Protein AF-A0A4Y5Z681-F1 (afdb_monomer_lite)

pLDDT: mean 75.7, std 17.1, range [27.58, 96.25]

Radius of gyration: 17.3 Å; chains: 1; bounding box: 42×46×41 Å

Organism: NCBI:txid2589080

Secondary structure (DSSP, 8-state):
------PPPPTTS--EEEEE-GGG--EEEEEEEEE--SSSSSEEEEEEEEEEE-TTT---EEEEEEEEEEE---SS---EEEEEEEEEEE-GGGTTTTHHHHHHHHHHHHHHHSPP-BBPPPEE-TTT--HHHHHHHHHHHHTTT--EEEEETTTEEEEPP-BGGG----SHHHH--

Foldseek 3Di:
DDDDDDDDDDPPDAPKAWDQAPPQRKTKIWGKDWDDAPDPPQKTKIKIWIWIARPDDGDTDGQWIWIKMWHPDDPVFQTEIETRPPDTDGDPVCPPLCVLLQSVLVNLVVLLVDPKGKYPKDKDAQVNQPLVCVVVVQVSQVQQVWDWDDPDPSHITITDIDISNSTDRPVVVNRVD

Structure (mmCIF, N/CA/C/O backbone):
data_AF-A0A4Y5Z681-F1
#
_entry.id   AF-A0A4Y5Z681-F1
#
loop_
_atom_site.group_PDB
_atom_site.id
_atom_site.type_symbol
_atom_site.label_atom_id
_atom_site.label_alt_id
_atom_site.label_comp_id
_atom_site.label_asym_id
_atom_site.label_entity_id
_atom_site.label_seq_id
_atom_site.pdbx_PDB_ins_code
_atom_site.Cartn_x
_atom_site.Cartn_y
_atom_site.Cartn_z
_atom_site.occupancy
_atom_site.B_iso_or_equiv
_atom_site.auth_seq_id
_atom_site.auth_comp_id
_atom_site.auth_asym_id
_atom_site.auth_atom_id
_atom_site.pdbx_PDB_model_num
ATOM 1 N N . MET A 1 1 ? 17.887 -33.642 0.502 1.00 34.91 1 MET A N 1
ATOM 2 C CA . MET A 1 1 ? 17.030 -32.950 1.484 1.00 34.91 1 MET A CA 1
ATOM 3 C C . MET A 1 1 ? 17.971 -32.119 2.325 1.00 34.91 1 MET A C 1
ATOM 5 O O . MET A 1 1 ? 18.670 -32.681 3.155 1.00 34.91 1 MET A O 1
ATOM 9 N N . THR A 1 2 ? 18.121 -30.846 1.990 1.00 32.41 2 THR A N 1
ATOM 10 C CA . THR A 1 2 ? 19.008 -29.916 2.695 1.00 32.41 2 THR A CA 1
ATOM 11 C C . THR A 1 2 ? 18.111 -28.879 3.346 1.00 32.41 2 THR A C 1
ATOM 13 O O . THR A 1 2 ? 17.373 -28.193 2.644 1.00 32.41 2 THR A O 1
ATOM 16 N N . ASP A 1 3 ? 18.124 -28.856 4.677 1.00 27.58 3 ASP A N 1
ATOM 17 C CA . ASP A 1 3 ? 17.462 -27.848 5.505 1.00 27.58 3 ASP A CA 1
ATOM 18 C C . ASP A 1 3 ? 17.933 -26.435 5.119 1.00 27.58 3 ASP A C 1
ATOM 20 O O . ASP A 1 3 ? 19.137 -26.243 4.905 1.00 27.58 3 ASP A O 1
ATOM 24 N N . PRO A 1 4 ? 17.041 -25.431 5.063 1.00 34.62 4 PRO A N 1
ATOM 25 C CA . PRO A 1 4 ? 17.459 -24.037 5.023 1.00 34.62 4 PRO A CA 1
ATOM 26 C C . PRO A 1 4 ? 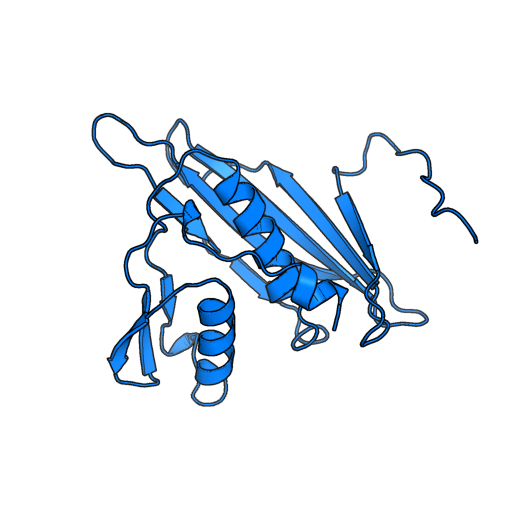18.11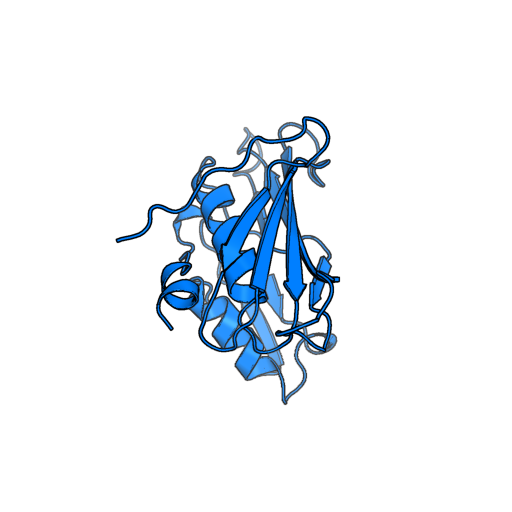4 -23.679 6.366 1.00 34.62 4 PRO A C 1
ATOM 28 O O . PRO A 1 4 ? 17.477 -23.720 7.417 1.00 34.62 4 PRO A O 1
ATOM 31 N N . GLN A 1 5 ? 19.411 -23.366 6.342 1.00 30.91 5 GLN A N 1
ATOM 32 C CA . GLN A 1 5 ? 20.155 -22.953 7.531 1.00 30.91 5 GLN A CA 1
ATOM 33 C C . GLN A 1 5 ? 19.769 -21.530 7.947 1.00 30.91 5 GLN A C 1
ATOM 35 O O . GLN A 1 5 ? 19.991 -20.575 7.205 1.00 30.91 5 GLN A O 1
ATOM 40 N N . THR A 1 6 ? 19.248 -21.386 9.163 1.00 34.38 6 THR A N 1
ATOM 41 C CA . THR A 1 6 ? 19.102 -20.100 9.851 1.00 34.38 6 THR A CA 1
ATOM 42 C C . THR A 1 6 ? 20.489 -19.618 10.288 1.00 34.38 6 THR A C 1
ATOM 44 O O . THR A 1 6 ? 21.119 -20.227 11.154 1.00 34.38 6 THR A O 1
ATOM 47 N N . MET A 1 7 ? 21.000 -18.557 9.663 1.00 33.34 7 MET A N 1
ATOM 48 C CA . MET A 1 7 ? 22.245 -17.891 10.068 1.00 33.34 7 MET A CA 1
ATOM 49 C C . MET A 1 7 ? 21.986 -16.969 11.279 1.00 33.34 7 MET A C 1
ATOM 51 O O . MET A 1 7 ? 20.882 -16.440 11.403 1.00 33.34 7 MET A O 1
ATOM 55 N N . PRO A 1 8 ? 22.961 -16.776 12.188 1.00 30.62 8 PRO A N 1
ATOM 56 C CA . PRO A 1 8 ? 22.774 -15.972 13.395 1.00 30.62 8 PRO A CA 1
ATOM 57 C C . PRO A 1 8 ? 22.692 -14.472 13.069 1.00 30.62 8 PRO A C 1
ATOM 59 O O . PRO A 1 8 ? 23.559 -13.934 12.383 1.00 30.62 8 PRO A O 1
ATOM 62 N N . HIS A 1 9 ? 21.654 -13.813 13.591 1.00 38.19 9 HIS A N 1
ATOM 63 C CA . HIS A 1 9 ? 21.359 -12.390 13.403 1.00 38.19 9 HIS A CA 1
ATOM 64 C C . HIS A 1 9 ? 22.351 -11.479 14.150 1.00 38.19 9 HIS A C 1
ATOM 66 O O . HIS A 1 9 ? 22.660 -11.710 15.322 1.00 38.19 9 HIS A O 1
ATOM 72 N N . SER A 1 10 ? 22.825 -10.428 13.473 1.00 32.84 10 SER A N 1
ATOM 73 C CA . SER A 1 10 ? 23.573 -9.312 14.069 1.00 32.84 10 SER A CA 1
ATOM 74 C C . SER A 1 10 ? 22.580 -8.251 14.581 1.00 32.84 10 SER A C 1
ATOM 76 O O . SER A 1 10 ? 21.617 -7.963 13.876 1.00 32.84 10 SER A O 1
ATOM 78 N N . PRO A 1 11 ? 22.774 -7.653 15.771 1.00 36.41 11 PRO A N 1
ATOM 79 C CA . PRO A 1 11 ? 21.765 -6.821 16.446 1.00 36.41 11 PRO A CA 1
ATOM 80 C C . PRO A 1 11 ? 21.514 -5.426 15.833 1.00 36.41 11 PRO A C 1
ATOM 82 O O . PRO A 1 11 ? 20.684 -4.695 16.362 1.00 36.41 11 PRO A O 1
ATOM 85 N N . ASP A 1 12 ? 22.200 -5.068 14.742 1.00 38.56 12 ASP A N 1
ATOM 86 C CA . ASP A 1 12 ? 22.034 -3.792 14.020 1.00 38.56 12 ASP A CA 1
ATOM 87 C C . ASP A 1 12 ? 21.313 -3.945 12.663 1.00 38.56 12 ASP A C 1
ATOM 89 O O . ASP A 1 12 ? 21.189 -2.974 11.914 1.00 38.56 12 ASP A O 1
ATOM 93 N N . GLU A 1 13 ? 20.843 -5.145 12.310 1.00 41.44 13 GLU A N 1
ATOM 94 C CA . GLU A 1 13 ? 20.023 -5.332 11.110 1.00 41.44 13 GLU A CA 1
ATOM 95 C C . GLU A 1 13 ? 18.537 -5.173 11.461 1.00 41.44 13 GLU A C 1
ATOM 97 O O . GLU A 1 13 ? 18.061 -5.848 12.375 1.00 41.44 13 GLU A O 1
ATOM 102 N N . PRO A 1 14 ? 17.782 -4.302 10.762 1.00 44.72 14 PRO A N 1
ATOM 103 C CA . PRO A 1 14 ? 16.337 -4.235 10.940 1.00 44.72 14 PRO A CA 1
ATOM 104 C C . PRO A 1 14 ? 15.731 -5.610 10.643 1.00 44.72 14 PRO A C 1
ATOM 106 O O . PRO A 1 14 ? 16.184 -6.279 9.710 1.00 44.72 14 PRO A O 1
ATOM 109 N N . ASP A 1 15 ? 14.724 -6.019 11.423 1.00 49.53 15 ASP A N 1
ATOM 110 C CA . ASP A 1 15 ? 14.040 -7.314 11.308 1.00 49.53 15 ASP A CA 1
ATOM 111 C C . ASP A 1 15 ? 13.495 -7.515 9.878 1.00 49.53 15 ASP A C 1
ATOM 113 O O . ASP A 1 15 ? 12.387 -7.109 9.518 1.00 49.53 15 ASP A O 1
ATOM 117 N N . GLY A 1 16 ? 14.325 -8.101 9.017 1.00 50.28 16 GLY A N 1
ATOM 118 C CA . GLY A 1 16 ? 14.060 -8.304 7.602 1.00 50.28 16 GLY A CA 1
ATOM 119 C C . GLY A 1 16 ? 13.749 -9.763 7.317 1.00 50.28 16 GLY A C 1
ATOM 120 O O . GLY A 1 16 ? 14.489 -10.661 7.714 1.00 50.28 16 GLY A O 1
ATOM 121 N N . VAL A 1 17 ? 12.670 -10.012 6.581 1.00 58.41 17 VAL A N 1
ATOM 122 C CA . VAL A 1 17 ? 12.345 -11.341 6.065 1.00 58.41 17 VAL A CA 1
ATOM 123 C C . VAL A 1 17 ? 12.882 -11.448 4.638 1.00 58.41 17 VAL A C 1
ATOM 125 O O . VAL A 1 17 ? 12.483 -10.710 3.735 1.00 58.41 17 VAL A O 1
ATOM 128 N N . MET A 1 18 ? 13.823 -12.364 4.420 1.00 52.53 18 MET A N 1
ATOM 129 C CA . MET A 1 18 ? 14.413 -12.612 3.104 1.00 52.53 18 MET A CA 1
ATOM 130 C C . MET A 1 18 ? 13.588 -13.648 2.329 1.00 52.53 18 MET A C 1
ATOM 132 O O . MET A 1 18 ? 13.257 -14.701 2.872 1.00 52.53 18 MET A O 1
ATOM 136 N N . PHE A 1 19 ? 13.280 -13.371 1.057 1.00 53.91 19 PHE A N 1
ATOM 137 C CA . PHE A 1 19 ? 12.499 -14.264 0.196 1.00 53.91 19 PHE A CA 1
ATOM 138 C C . PHE A 1 19 ? 13.191 -14.464 -1.162 1.00 53.91 19 PHE A C 1
ATOM 140 O O . PHE A 1 19 ? 13.292 -13.545 -1.972 1.00 53.91 19 PHE A O 1
ATOM 147 N N . GLU A 1 20 ? 13.621 -15.684 -1.477 1.00 51.56 20 GLU A N 1
ATOM 148 C CA . GLU A 1 20 ? 14.165 -16.001 -2.804 1.00 51.56 20 GLU A CA 1
ATOM 149 C C . GLU A 1 20 ? 13.041 -16.467 -3.746 1.00 51.56 20 GLU A C 1
ATOM 151 O O . GLU A 1 20 ? 12.300 -17.393 -3.417 1.00 51.56 20 GLU A O 1
ATOM 156 N N . HIS A 1 21 ? 12.903 -15.832 -4.919 1.00 54.44 21 HIS A N 1
ATOM 157 C CA . HIS A 1 21 ? 11.902 -16.208 -5.919 1.00 54.44 21 HIS A CA 1
ATOM 158 C C . HIS A 1 21 ? 12.536 -16.592 -7.258 1.00 54.44 21 HIS A C 1
ATOM 160 O O . HIS A 1 21 ? 13.259 -15.833 -7.900 1.00 54.44 21 HIS A O 1
ATOM 166 N N . VAL A 1 22 ? 12.233 -17.809 -7.708 1.00 45.38 22 VAL A N 1
ATOM 167 C CA . VAL A 1 22 ? 12.999 -18.493 -8.759 1.00 45.38 22 VAL A CA 1
ATOM 168 C C . VAL A 1 22 ? 12.569 -18.085 -10.176 1.00 45.38 22 VAL A C 1
ATOM 170 O O . VAL A 1 22 ? 13.338 -18.254 -11.123 1.00 45.38 22 VAL A O 1
ATOM 173 N N . ARG A 1 23 ? 11.389 -17.482 -10.374 1.00 46.09 23 ARG A N 1
ATOM 174 C CA . ARG A 1 23 ? 10.803 -17.334 -11.724 1.00 46.09 23 ARG A CA 1
ATOM 175 C C . ARG A 1 23 ? 11.321 -16.181 -12.579 1.00 46.09 23 ARG A C 1
ATOM 177 O O . ARG A 1 23 ? 10.926 -16.032 -13.732 1.00 46.09 23 ARG A O 1
ATOM 184 N N . SER A 1 24 ? 12.275 -15.423 -12.071 1.00 54.09 24 SER A N 1
ATOM 185 C CA . SER A 1 24 ? 13.157 -14.579 -12.888 1.00 54.09 24 SER A CA 1
ATOM 186 C C . SER A 1 24 ? 14.604 -14.655 -12.405 1.00 54.09 24 SER A C 1
ATOM 188 O O . SER A 1 24 ? 15.399 -13.769 -12.697 1.00 54.09 24 SER A O 1
ATOM 190 N N . GLY A 1 25 ? 14.908 -15.660 -11.577 1.00 64.81 25 GLY A N 1
ATOM 191 C CA . GLY A 1 25 ? 16.100 -15.739 -10.737 1.00 64.81 25 GLY A CA 1
ATOM 192 C C . GLY A 1 25 ? 16.221 -14.631 -9.679 1.00 64.81 25 GLY A C 1
ATOM 193 O O . GLY A 1 25 ? 17.104 -14.718 -8.837 1.00 64.81 25 GLY A O 1
ATOM 194 N N . LEU A 1 26 ? 15.368 -13.601 -9.707 1.00 73.50 26 LEU A N 1
ATOM 195 C CA . LEU A 1 26 ? 15.476 -12.405 -8.874 1.00 73.50 26 LEU A CA 1
ATOM 196 C C . LEU A 1 26 ? 15.472 -12.767 -7.384 1.00 73.50 26 LEU A C 1
ATOM 198 O O . LEU A 1 26 ? 14.514 -13.338 -6.862 1.00 73.50 26 LEU A O 1
ATOM 202 N N . ARG A 1 27 ? 16.524 -12.354 -6.683 1.00 75.06 27 ARG A N 1
ATOM 203 C CA . ARG A 1 27 ? 16.578 -12.435 -5.223 1.00 75.06 27 ARG A CA 1
ATOM 204 C C . ARG A 1 27 ? 15.976 -11.175 -4.645 1.00 75.06 27 ARG A C 1
ATOM 206 O O . ARG A 1 27 ? 16.342 -10.087 -5.091 1.00 75.06 27 ARG A O 1
ATOM 213 N N . ALA A 1 28 ? 15.080 -11.314 -3.672 1.00 80.50 28 ALA A N 1
ATOM 214 C CA . ALA A 1 28 ? 14.510 -10.179 -2.970 1.00 80.50 28 ALA A CA 1
ATOM 215 C C . ALA A 1 28 ? 14.602 -10.345 -1.448 1.00 80.50 28 ALA A C 1
ATOM 217 O O . ALA A 1 28 ? 14.561 -11.441 -0.897 1.00 80.50 28 ALA A O 1
ATOM 218 N N . SER A 1 29 ? 14.703 -9.234 -0.737 1.00 81.69 29 SER A N 1
ATOM 219 C CA . SER A 1 29 ? 14.512 -9.196 0.708 1.00 81.69 29 SER A CA 1
ATOM 220 C C . SER A 1 29 ? 13.496 -8.123 1.035 1.00 81.69 29 SER A C 1
ATOM 222 O O . SER A 1 29 ? 13.464 -7.078 0.381 1.00 81.69 29 SER A O 1
ATOM 224 N N . VAL A 1 30 ? 12.671 -8.373 2.042 1.00 83.69 30 VAL A N 1
ATOM 225 C CA . VAL A 1 30 ? 11.691 -7.408 2.522 1.00 83.69 30 VAL A CA 1
ATOM 226 C C . VAL A 1 30 ? 12.032 -7.046 3.953 1.00 83.69 30 VAL A C 1
ATOM 228 O O . VAL A 1 30 ? 12.116 -7.912 4.817 1.00 83.69 30 VAL A O 1
ATOM 231 N N . THR A 1 31 ? 12.190 -5.759 4.205 1.00 85.12 31 THR A N 1
ATOM 232 C CA . THR A 1 31 ? 12.353 -5.215 5.549 1.00 85.12 31 THR A CA 1
ATOM 233 C C . THR A 1 31 ? 11.111 -4.413 5.896 1.00 85.12 31 THR A C 1
ATOM 235 O O . THR A 1 31 ? 10.617 -3.651 5.060 1.00 85.12 31 THR A O 1
ATOM 238 N N . VAL A 1 32 ? 10.600 -4.603 7.111 1.00 86.56 32 VAL A N 1
ATOM 239 C CA . VAL A 1 32 ? 9.467 -3.846 7.646 1.00 86.56 32 VAL A CA 1
ATOM 240 C C . VAL A 1 32 ? 9.946 -3.079 8.867 1.00 86.56 32 VAL A C 1
ATOM 242 O O . VAL A 1 32 ? 10.421 -3.673 9.827 1.00 86.56 32 VAL A O 1
ATOM 245 N N . GLU A 1 33 ? 9.812 -1.760 8.832 1.00 87.25 33 GLU A N 1
ATOM 246 C CA . GLU A 1 33 ? 10.260 -0.876 9.906 1.00 87.25 33 GLU A CA 1
ATOM 247 C C . GLU A 1 33 ? 9.078 -0.060 10.415 1.00 87.25 33 GLU A C 1
ATOM 249 O O . GLU A 1 33 ? 8.335 0.518 9.623 1.00 87.25 33 GLU A O 1
ATOM 254 N N . SER A 1 34 ? 8.902 0.006 11.735 1.00 85.75 34 SER A N 1
ATOM 255 C CA . SER A 1 34 ? 7.961 0.951 12.338 1.00 85.75 34 SER A CA 1
ATOM 256 C C . SER A 1 34 ? 8.489 2.374 12.174 1.00 85.75 34 SER A C 1
ATOM 258 O O . SER A 1 34 ? 9.672 2.636 12.396 1.00 85.75 34 SER A O 1
ATOM 260 N N . ILE A 1 35 ? 7.615 3.297 11.785 1.00 84.00 35 ILE A N 1
ATOM 261 C CA . ILE A 1 35 ? 7.951 4.702 11.547 1.00 84.00 35 ILE A CA 1
ATOM 262 C C . ILE A 1 35 ? 6.893 5.625 12.162 1.00 84.00 35 ILE A C 1
ATOM 264 O O . ILE A 1 35 ? 5.837 5.189 12.616 1.00 84.00 35 ILE A O 1
ATOM 268 N N . GLY A 1 36 ? 7.165 6.933 12.155 1.00 82.00 36 GLY A N 1
ATOM 269 C CA . GLY A 1 36 ? 6.188 7.936 12.576 1.00 82.00 36 GLY A CA 1
ATOM 270 C C . GLY A 1 36 ? 4.926 7.908 11.708 1.00 82.00 36 GLY A C 1
ATOM 271 O O . GLY A 1 36 ? 5.011 7.941 10.476 1.00 82.00 36 GLY A O 1
ATOM 272 N N . SER A 1 37 ? 3.764 7.871 12.363 1.00 82.75 37 SER A N 1
ATOM 273 C CA . SER A 1 37 ? 2.469 7.960 11.690 1.00 82.75 37 SER A CA 1
ATOM 274 C C . SER A 1 37 ? 2.195 9.376 11.189 1.00 82.75 37 SER A C 1
ATOM 276 O O . SER A 1 37 ? 2.589 10.366 11.806 1.00 82.75 37 SER A O 1
ATOM 278 N N . SER A 1 38 ? 1.515 9.465 10.048 1.00 81.19 38 SER A N 1
ATOM 279 C CA . SER A 1 38 ? 0.940 10.709 9.531 1.00 81.19 38 SER A CA 1
ATOM 280 C C . SER A 1 38 ? -0.346 11.108 10.258 1.00 81.19 38 SER A C 1
ATOM 282 O O . SER A 1 38 ? -0.802 12.239 10.089 1.00 81.19 38 SER A O 1
ATOM 284 N N . PHE A 1 39 ? -0.930 10.206 11.048 1.00 78.62 39 PHE A N 1
ATOM 285 C CA . PHE A 1 39 ? -2.094 10.493 11.874 1.00 78.62 39 PHE A CA 1
ATOM 286 C C . PHE A 1 39 ? -1.694 11.085 13.233 1.00 78.62 39 PHE A C 1
ATOM 288 O O . PHE A 1 39 ? -0.707 10.638 13.822 1.00 78.62 39 PHE A O 1
ATOM 295 N N . PRO A 1 40 ? -2.452 12.067 13.753 1.00 70.50 40 PRO A N 1
ATOM 296 C CA . PRO A 1 40 ? -2.276 12.542 15.119 1.00 70.50 40 PRO A CA 1
ATOM 297 C C . PRO A 1 40 ? -2.820 11.500 16.103 1.00 70.50 40 PRO A C 1
ATOM 299 O O . PRO A 1 40 ? -3.959 11.080 15.927 1.00 70.50 40 PRO A O 1
ATOM 302 N N . ASP A 1 41 ? -2.007 11.146 17.107 1.00 74.25 41 ASP A N 1
ATOM 303 C CA . ASP A 1 41 ? -2.268 10.237 18.241 1.00 74.25 41 ASP A CA 1
ATOM 304 C C . ASP A 1 41 ? -2.886 8.855 17.900 1.00 74.25 41 ASP A C 1
ATOM 306 O O . ASP A 1 41 ? -3.716 8.692 17.011 1.00 74.25 41 ASP A O 1
ATOM 310 N N . ASP A 1 42 ? -2.433 7.797 18.585 1.00 81.56 42 ASP A N 1
ATOM 311 C CA . ASP A 1 42 ? -2.870 6.396 18.378 1.00 81.56 42 ASP A CA 1
ATOM 312 C C . ASP A 1 42 ? -2.740 5.851 16.935 1.00 81.56 42 ASP A C 1
ATOM 314 O O . ASP A 1 42 ? -3.256 4.782 16.588 1.00 81.56 42 ASP A O 1
ATOM 318 N N . GLY A 1 43 ? -2.000 6.569 16.090 1.00 88.38 43 GLY A N 1
ATOM 319 C CA . GLY A 1 43 ? -1.615 6.157 14.752 1.00 88.38 43 GLY A CA 1
ATOM 320 C C . GLY A 1 43 ? -0.370 5.273 14.764 1.00 88.38 43 GLY A C 1
ATOM 321 O O . GLY A 1 43 ? 0.602 5.536 15.470 1.00 88.38 43 GLY A O 1
ATOM 322 N N . GLN A 1 44 ? -0.367 4.251 13.916 1.00 91.88 44 GLN A N 1
ATOM 323 C CA . GLN A 1 44 ? 0.795 3.412 13.636 1.00 91.88 44 GLN A CA 1
ATOM 324 C C . GLN A 1 44 ? 1.163 3.537 12.164 1.00 91.88 44 GLN A C 1
ATOM 326 O O . GLN A 1 44 ? 0.291 3.707 11.313 1.00 91.88 44 GLN A O 1
ATOM 331 N N . ALA A 1 45 ? 2.448 3.443 11.846 1.00 91.12 45 ALA A N 1
ATOM 332 C CA . ALA A 1 45 ? 2.891 3.400 10.465 1.00 91.12 45 ALA A CA 1
ATOM 333 C C . ALA A 1 45 ? 4.094 2.486 10.301 1.00 91.12 45 ALA A C 1
ATOM 335 O O . ALA A 1 45 ? 4.928 2.362 11.199 1.00 91.12 45 ALA A O 1
ATOM 336 N N . ILE A 1 46 ? 4.182 1.872 9.126 1.00 90.50 46 ILE A N 1
ATOM 337 C CA . ILE A 1 46 ? 5.327 1.067 8.718 1.00 90.50 46 ILE A CA 1
ATOM 338 C C . ILE A 1 46 ? 5.876 1.542 7.374 1.00 90.50 46 ILE A C 1
ATOM 340 O O . ILE A 1 46 ? 5.133 1.968 6.482 1.00 90.50 46 ILE A O 1
ATOM 344 N N . ALA A 1 47 ? 7.190 1.436 7.222 1.00 89.25 47 ALA A N 1
ATOM 345 C CA . ALA A 1 47 ? 7.867 1.443 5.937 1.00 89.25 47 ALA A CA 1
ATOM 346 C C . ALA A 1 47 ? 8.195 0.002 5.546 1.00 89.25 47 ALA A C 1
ATOM 348 O O . ALA A 1 47 ? 8.785 -0.749 6.319 1.00 89.25 47 ALA A O 1
ATOM 349 N N . ILE A 1 48 ? 7.828 -0.374 4.327 1.00 89.44 48 ILE A N 1
ATOM 350 C CA . ILE A 1 48 ? 8.210 -1.640 3.713 1.00 89.44 48 ILE A CA 1
ATOM 351 C C . ILE A 1 48 ? 9.243 -1.325 2.645 1.00 89.44 48 ILE A C 1
ATOM 353 O O . ILE A 1 48 ? 8.936 -0.658 1.653 1.00 89.44 48 ILE A O 1
ATOM 357 N N . THR A 1 49 ? 10.452 -1.832 2.841 1.00 88.62 49 THR A N 1
ATOM 358 C CA . THR A 1 49 ? 11.548 -1.716 1.884 1.00 88.62 49 THR A CA 1
ATOM 359 C C . THR A 1 49 ? 11.771 -3.070 1.238 1.00 88.62 49 THR A C 1
ATOM 361 O O . THR A 1 49 ? 12.082 -4.046 1.918 1.00 88.62 49 THR A O 1
ATOM 364 N N . VAL A 1 50 ? 11.634 -3.137 -0.085 1.00 86.88 50 VAL A N 1
ATOM 365 C CA . VAL A 1 50 ? 12.018 -4.318 -0.859 1.00 86.88 50 VAL A CA 1
ATOM 366 C C . VAL A 1 50 ? 13.355 -4.044 -1.516 1.00 86.88 50 VAL A C 1
ATOM 368 O O . VAL A 1 50 ? 13.478 -3.118 -2.321 1.00 86.88 50 VAL A O 1
ATOM 371 N N . ARG A 1 51 ? 14.351 -4.868 -1.207 1.00 86.62 51 ARG A N 1
ATOM 372 C CA . ARG A 1 51 ? 15.617 -4.891 -1.938 1.00 86.62 51 ARG A CA 1
ATOM 373 C C . ARG A 1 51 ? 15.592 -6.032 -2.938 1.00 86.62 51 ARG A C 1
ATOM 375 O O . ARG A 1 51 ? 15.091 -7.103 -2.608 1.00 86.62 51 ARG A O 1
ATOM 382 N N . ALA A 1 52 ? 16.107 -5.814 -4.143 1.00 85.19 52 ALA A N 1
ATOM 383 C CA . ALA A 1 52 ? 16.190 -6.839 -5.178 1.00 85.19 52 ALA A CA 1
ATOM 384 C C . ALA A 1 52 ? 17.550 -6.834 -5.893 1.00 85.19 52 ALA A C 1
ATOM 386 O O . ALA A 1 52 ? 18.228 -5.810 -5.950 1.00 85.19 52 ALA A O 1
ATOM 387 N N . ALA A 1 53 ? 17.963 -8.001 -6.386 1.00 82.19 53 ALA A N 1
ATOM 388 C CA . ALA A 1 53 ? 19.202 -8.200 -7.132 1.00 82.19 53 ALA A CA 1
ATOM 389 C C . ALA A 1 53 ? 18.900 -8.992 -8.396 1.00 82.19 53 ALA A C 1
ATOM 391 O O . ALA A 1 53 ? 18.275 -10.058 -8.335 1.00 82.19 53 ALA A O 1
ATOM 392 N N . HIS A 1 54 ? 19.387 -8.483 -9.528 1.00 71.31 54 HIS A N 1
ATOM 393 C CA . HIS A 1 54 ? 19.413 -9.239 -10.776 1.00 71.31 54 HIS A CA 1
ATOM 394 C C . HIS A 1 54 ? 20.527 -10.292 -10.713 1.00 71.31 54 HIS A C 1
ATOM 396 O O . HIS A 1 54 ? 21.687 -9.937 -10.512 1.00 71.31 54 HIS A O 1
ATOM 402 N N . PRO A 1 55 ? 20.220 -11.584 -10.877 1.00 62.53 55 PRO A N 1
ATOM 403 C CA . PRO A 1 55 ? 21.238 -12.629 -10.867 1.00 62.53 55 PRO A CA 1
ATOM 404 C C . PRO A 1 55 ? 22.098 -12.600 -12.132 1.00 62.53 55 PRO A C 1
ATOM 406 O O . PRO A 1 55 ? 21.632 -12.132 -13.174 1.00 62.53 55 PRO A O 1
ATOM 409 N N . PRO A 1 56 ? 23.295 -13.212 -12.100 1.00 53.72 56 PRO A N 1
ATOM 410 C CA . PRO A 1 56 ? 23.906 -13.899 -10.953 1.00 53.72 56 PRO A CA 1
ATOM 411 C C . PRO A 1 56 ? 24.710 -12.991 -10.003 1.00 53.72 56 PRO A C 1
ATOM 413 O O . PRO A 1 56 ? 24.958 -13.409 -8.876 1.00 53.72 56 PRO A O 1
ATOM 416 N N . ASP A 1 57 ? 25.043 -11.760 -10.411 1.00 60.78 57 ASP A N 1
ATOM 417 C CA . ASP A 1 57 ? 26.071 -10.929 -9.751 1.00 60.78 57 ASP A CA 1
ATOM 418 C C . ASP A 1 57 ? 25.584 -9.531 -9.313 1.00 60.78 57 ASP A C 1
ATOM 420 O O . ASP A 1 57 ? 26.390 -8.651 -9.021 1.00 60.78 57 ASP A O 1
ATOM 424 N N . GLY A 1 58 ? 24.273 -9.277 -9.312 1.00 65.75 58 GLY A N 1
ATOM 425 C CA . GLY A 1 58 ? 23.729 -7.978 -8.922 1.00 65.75 58 GLY A CA 1
ATOM 426 C C . GLY A 1 58 ? 23.815 -7.733 -7.416 1.00 65.75 58 GLY A C 1
ATOM 427 O O . GLY A 1 58 ? 23.361 -8.557 -6.621 1.00 65.75 58 GLY A O 1
ATOM 428 N N . ASP A 1 59 ? 24.324 -6.566 -7.026 1.00 77.88 59 ASP A N 1
ATOM 429 C CA . ASP A 1 59 ? 24.194 -6.086 -5.654 1.00 77.88 59 ASP A CA 1
ATOM 430 C C . ASP A 1 59 ? 22.717 -5.859 -5.302 1.00 77.88 59 ASP A C 1
ATOM 432 O O . ASP A 1 59 ? 21.899 -5.455 -6.134 1.00 77.88 59 ASP A O 1
ATOM 436 N N . MET A 1 60 ? 22.367 -6.109 -4.040 1.00 79.06 60 MET A N 1
ATOM 437 C CA . MET A 1 60 ? 21.026 -5.847 -3.519 1.00 79.06 60 MET A CA 1
ATOM 438 C C . MET A 1 60 ? 20.750 -4.339 -3.505 1.00 79.06 60 MET A C 1
ATOM 440 O O . MET A 1 60 ? 21.217 -3.630 -2.608 1.00 79.06 60 MET A O 1
ATOM 444 N N . ALA A 1 61 ? 19.943 -3.857 -4.445 1.00 82.56 61 ALA A N 1
ATOM 445 C CA . ALA A 1 61 ? 19.512 -2.464 -4.520 1.00 82.56 61 ALA A CA 1
ATOM 446 C C . ALA A 1 61 ? 18.103 -2.289 -3.944 1.00 82.56 61 ALA A C 1
ATOM 448 O O . ALA A 1 61 ? 17.310 -3.232 -3.936 1.00 82.56 61 ALA A O 1
ATOM 449 N N . THR A 1 62 ? 17.781 -1.091 -3.449 1.00 83.69 62 THR A N 1
ATOM 450 C CA . THR A 1 62 ? 16.415 -0.754 -3.025 1.00 83.69 62 THR A CA 1
ATOM 451 C C . THR A 1 62 ? 15.517 -0.689 -4.247 1.00 83.69 62 THR A C 1
ATOM 453 O O . THR A 1 62 ? 15.506 0.292 -4.977 1.00 83.69 62 THR A O 1
ATOM 456 N N . ALA A 1 63 ? 14.734 -1.741 -4.439 1.00 84.38 63 ALA A N 1
ATOM 457 C CA . ALA A 1 63 ? 13.857 -1.870 -5.582 1.00 84.38 63 ALA A CA 1
ATOM 458 C C . ALA A 1 63 ? 12.515 -1.175 -5.359 1.00 84.38 63 ALA A C 1
ATOM 460 O O . ALA A 1 63 ? 11.900 -0.710 -6.321 1.00 84.38 63 ALA A O 1
ATOM 461 N N . MET A 1 64 ? 12.048 -1.129 -4.106 1.00 87.00 64 MET A N 1
ATOM 462 C CA . MET A 1 64 ? 10.812 -0.448 -3.749 1.00 87.00 64 MET A CA 1
ATOM 463 C C . MET A 1 64 ? 10.769 0.022 -2.300 1.00 87.00 64 MET A C 1
ATOM 465 O O . MET A 1 64 ? 11.261 -0.659 -1.404 1.00 87.00 64 MET A O 1
ATOM 469 N N . MET A 1 65 ? 10.086 1.145 -2.082 1.00 86.75 65 MET A N 1
ATOM 470 C CA . MET A 1 65 ? 9.619 1.577 -0.766 1.00 86.75 65 MET A CA 1
ATOM 471 C C . MET A 1 65 ? 8.107 1.808 -0.791 1.00 86.75 65 MET A C 1
ATOM 473 O O . MET A 1 65 ? 7.576 2.392 -1.741 1.00 86.75 65 MET A O 1
ATOM 477 N N . LEU A 1 66 ? 7.428 1.355 0.261 1.00 88.44 66 LEU A N 1
ATOM 478 C CA . LEU A 1 66 ? 5.996 1.534 0.477 1.00 88.44 66 LEU A CA 1
ATOM 479 C C . LEU A 1 66 ? 5.747 1.977 1.916 1.00 88.44 66 LEU A C 1
ATOM 481 O O . LEU A 1 66 ? 6.085 1.257 2.852 1.00 88.44 66 LEU A O 1
ATOM 485 N N . LYS A 1 67 ? 5.114 3.138 2.083 1.00 89.81 67 LYS A N 1
ATOM 486 C CA . LYS A 1 67 ? 4.605 3.587 3.381 1.00 89.81 67 LYS A CA 1
ATOM 487 C C . LYS A 1 67 ? 3.157 3.148 3.577 1.00 89.81 67 LYS A C 1
ATOM 489 O O . LYS A 1 67 ? 2.337 3.297 2.664 1.00 89.81 67 LYS A O 1
ATOM 494 N N . VAL A 1 68 ? 2.849 2.655 4.771 1.00 90.88 68 VAL A N 1
ATOM 495 C CA . VAL A 1 68 ? 1.490 2.314 5.199 1.00 90.88 68 VAL A CA 1
ATOM 496 C C . VAL A 1 68 ? 1.217 2.997 6.531 1.00 90.88 68 VAL A C 1
ATOM 498 O O . VAL A 1 68 ? 2.015 2.859 7.455 1.00 90.88 68 VAL A O 1
ATOM 501 N N . ASP A 1 69 ? 0.098 3.707 6.631 1.00 93.31 69 ASP A N 1
ATOM 502 C CA . ASP A 1 69 ? -0.378 4.308 7.878 1.00 93.31 69 ASP A CA 1
ATOM 503 C C . ASP A 1 69 ? -1.696 3.654 8.300 1.00 93.31 69 ASP A C 1
ATOM 505 O O . ASP A 1 69 ? -2.508 3.259 7.461 1.00 93.31 69 ASP A O 1
ATOM 509 N N . TRP A 1 70 ? -1.920 3.576 9.605 1.00 94.19 70 TRP A N 1
ATOM 510 C CA . TRP A 1 70 ? -3.149 3.106 10.231 1.00 94.19 70 TRP A CA 1
ATOM 511 C C . TRP A 1 70 ? -3.478 3.985 11.438 1.00 94.19 70 TRP A C 1
ATOM 513 O O . TRP A 1 70 ? -2.581 4.388 12.179 1.00 94.19 70 TRP A O 1
ATOM 523 N N . GLN A 1 71 ? -4.760 4.259 11.648 1.00 94.31 71 GLN A N 1
ATOM 524 C CA . GLN A 1 71 ? -5.292 4.964 12.806 1.00 94.31 71 GLN A CA 1
ATOM 525 C C . GLN A 1 71 ? -6.397 4.137 13.449 1.00 94.31 71 GLN A C 1
ATOM 527 O O . GLN A 1 71 ? -7.287 3.642 12.753 1.00 94.31 71 GLN A O 1
ATOM 532 N N . ALA A 1 72 ? -6.350 4.030 14.775 1.00 93.06 72 ALA A N 1
ATOM 533 C CA . ALA A 1 72 ? -7.397 3.381 15.545 1.00 93.06 72 ALA A CA 1
ATOM 534 C C . ALA A 1 72 ? -8.741 4.120 15.413 1.00 93.06 72 ALA A C 1
ATOM 536 O O . ALA A 1 72 ? -8.756 5.353 15.359 1.00 93.06 72 ALA A O 1
ATOM 537 N N . PRO A 1 73 ? -9.874 3.395 15.436 1.00 92.88 73 PRO A N 1
ATOM 538 C CA . PRO A 1 73 ? -11.169 4.015 15.674 1.00 92.88 73 PRO A CA 1
ATOM 539 C C . PRO A 1 73 ? -11.177 4.762 17.011 1.00 92.88 73 PRO A C 1
ATOM 541 O O . PRO A 1 73 ? -10.604 4.293 17.996 1.00 92.88 73 PRO A O 1
ATOM 544 N N . ASN A 1 74 ? -11.881 5.886 17.061 1.00 89.88 74 ASN A N 1
ATOM 545 C CA . ASN A 1 74 ? -12.122 6.664 18.270 1.00 89.88 74 ASN A CA 1
ATOM 546 C C . ASN A 1 74 ? -13.592 7.124 18.333 1.00 89.88 74 ASN A C 1
ATOM 548 O O . ASN A 1 74 ? -14.416 6.747 17.502 1.00 89.88 74 ASN A O 1
ATOM 552 N N . ASP A 1 75 ? -13.938 7.933 19.335 1.00 90.81 75 ASP A N 1
ATOM 553 C CA . ASP A 1 75 ? -15.319 8.394 19.549 1.00 90.81 75 ASP A CA 1
ATOM 554 C C . ASP A 1 75 ? -15.856 9.307 18.426 1.00 90.81 75 ASP A C 1
ATOM 556 O O . ASP A 1 75 ? -17.061 9.556 18.350 1.00 90.81 75 ASP A O 1
ATOM 560 N N . PHE A 1 76 ? -14.976 9.823 17.564 1.00 87.19 76 PHE A N 1
ATOM 561 C CA . PHE A 1 76 ? -15.290 10.800 16.520 1.00 87.19 76 PHE A CA 1
ATOM 562 C C . PHE A 1 76 ? -15.139 10.248 15.099 1.00 87.19 76 PHE A C 1
ATOM 564 O O . PHE A 1 76 ? -15.811 10.742 14.193 1.00 87.19 76 PHE A O 1
ATOM 571 N N . ASP A 1 77 ? -14.272 9.255 14.903 1.00 88.88 77 ASP A N 1
ATOM 572 C CA . ASP A 1 77 ? -13.949 8.669 13.607 1.00 88.88 77 ASP A CA 1
ATOM 573 C C . ASP A 1 77 ? -13.775 7.146 13.727 1.00 88.88 77 ASP A C 1
ATOM 575 O O . ASP A 1 77 ? -13.269 6.618 14.713 1.00 88.88 77 ASP A O 1
ATOM 579 N N . GLU A 1 78 ? -14.193 6.425 12.698 1.00 92.06 78 GLU A N 1
ATOM 580 C CA . GLU A 1 78 ? -14.091 4.966 12.579 1.00 92.06 78 GLU A CA 1
ATOM 581 C C . GLU A 1 78 ? -12.656 4.453 12.349 1.00 92.06 78 GLU A C 1
ATOM 583 O O . GLU A 1 78 ? -12.444 3.243 12.221 1.00 92.06 78 GLU A O 1
ATOM 588 N N . GLY A 1 79 ? -11.679 5.358 12.309 1.00 93.06 79 GLY A N 1
ATOM 589 C CA . GLY A 1 79 ? -10.291 5.074 11.996 1.00 93.06 79 GLY A CA 1
ATOM 590 C C . GLY A 1 79 ? -10.068 5.030 10.489 1.00 93.06 79 GLY A C 1
ATOM 591 O O . GLY A 1 79 ? -10.986 5.124 9.672 1.00 93.06 79 GLY A O 1
ATOM 592 N N . ALA A 1 80 ? -8.813 4.864 10.094 1.00 93.56 80 ALA A N 1
ATOM 593 C CA . ALA A 1 80 ? -8.458 4.853 8.685 1.00 93.56 80 ALA A CA 1
ATOM 594 C C . ALA A 1 80 ? -7.129 4.145 8.449 1.00 93.56 80 ALA A C 1
ATOM 596 O O . ALA A 1 80 ? -6.237 4.160 9.293 1.00 93.56 80 ALA A O 1
ATOM 597 N N . ALA A 1 81 ? -6.975 3.561 7.266 1.00 93.06 81 ALA A N 1
ATOM 598 C CA . ALA A 1 81 ? -5.697 3.046 6.795 1.00 93.06 81 ALA A CA 1
ATOM 599 C C . ALA A 1 81 ? -5.328 3.650 5.441 1.00 93.06 81 ALA A C 1
ATOM 601 O O . ALA A 1 81 ? -6.134 3.626 4.514 1.00 93.06 81 ALA A O 1
ATOM 602 N N . LEU A 1 82 ? -4.094 4.128 5.291 1.00 89.81 82 LEU A N 1
ATOM 603 C CA . LEU A 1 82 ? -3.564 4.614 4.020 1.00 89.81 82 LEU A CA 1
ATOM 604 C C . LEU A 1 82 ? -2.534 3.621 3.493 1.00 89.81 82 LEU A C 1
ATOM 606 O O . LEU A 1 82 ? -1.444 3.480 4.045 1.00 89.81 82 LEU A O 1
ATOM 610 N N . LEU A 1 83 ? -2.859 2.974 2.377 1.00 86.88 83 LEU A N 1
ATOM 611 C CA . LEU A 1 83 ? -1.920 2.148 1.627 1.00 86.88 83 LEU A CA 1
ATOM 612 C C . LEU A 1 83 ? -1.211 3.009 0.574 1.00 86.88 83 LEU A C 1
ATOM 614 O O . LEU A 1 83 ? -1.826 3.412 -0.411 1.00 86.88 83 LEU A O 1
ATOM 618 N N . GLY A 1 84 ? 0.084 3.266 0.763 1.00 77.25 84 GLY A N 1
ATOM 619 C CA . GLY A 1 84 ? 0.867 4.101 -0.150 1.00 77.25 84 GLY A CA 1
ATOM 620 C C . GLY A 1 84 ? 0.810 5.587 0.181 1.00 77.25 84 GLY A C 1
ATOM 621 O O . GLY A 1 84 ? 0.731 6.396 -0.739 1.00 77.25 84 GLY A O 1
ATOM 622 N N . ALA A 1 85 ? 0.859 5.938 1.471 1.00 61.19 85 ALA A N 1
ATOM 623 C CA . ALA A 1 85 ? 0.787 7.299 2.012 1.00 61.19 85 ALA A CA 1
ATOM 624 C C . ALA A 1 85 ? 1.936 8.222 1.536 1.00 61.19 85 ALA A C 1
ATOM 626 O O . ALA A 1 85 ? 2.847 8.573 2.285 1.00 61.19 85 ALA A O 1
ATOM 627 N N . GLY A 1 86 ? 1.900 8.603 0.258 1.00 53.94 86 GLY A N 1
ATOM 628 C CA . GLY A 1 86 ? 2.785 9.581 -0.373 1.00 53.94 86 GLY A CA 1
ATOM 629 C C . GLY A 1 86 ? 3.960 9.013 -1.175 1.00 53.94 86 GLY A C 1
ATOM 630 O O . GLY A 1 86 ? 4.560 9.769 -1.933 1.00 53.94 86 GLY A O 1
ATOM 631 N N . ARG A 1 87 ? 4.305 7.718 -1.069 1.00 57.44 87 ARG A N 1
ATOM 632 C CA . ARG A 1 87 ? 5.437 7.152 -1.833 1.00 57.44 87 ARG A CA 1
ATOM 633 C C . ARG A 1 87 ? 5.255 5.669 -2.159 1.00 57.44 87 ARG A C 1
ATOM 635 O O . ARG A 1 87 ? 5.360 4.812 -1.285 1.00 57.44 87 ARG A O 1
ATOM 642 N N . ILE A 1 88 ? 4.995 5.385 -3.436 1.00 69.88 88 ILE A N 1
ATOM 643 C CA . ILE A 1 88 ? 5.153 4.065 -4.057 1.00 69.88 88 ILE A CA 1
ATOM 644 C C . ILE A 1 88 ? 6.192 4.254 -5.154 1.00 69.88 88 ILE A C 1
ATOM 646 O O . ILE A 1 88 ? 5.871 4.677 -6.263 1.00 69.88 88 ILE A O 1
ATOM 650 N N . GLU A 1 89 ? 7.446 3.967 -4.840 1.00 70.25 89 GLU A N 1
ATOM 651 C CA . GLU A 1 89 ? 8.524 4.055 -5.819 1.00 70.25 89 GLU A CA 1
ATOM 652 C C . GLU A 1 89 ? 9.001 2.660 -6.153 1.00 70.25 89 GLU A C 1
ATOM 654 O O . GLU A 1 89 ? 9.355 1.903 -5.260 1.00 70.25 89 GLU A O 1
ATOM 659 N N . VAL A 1 90 ? 8.982 2.325 -7.441 1.00 74.62 90 VAL A N 1
ATOM 660 C CA . VAL A 1 90 ? 9.595 1.104 -7.961 1.00 74.62 90 VAL A CA 1
ATOM 661 C C . VAL A 1 90 ? 10.632 1.519 -8.983 1.00 74.62 90 VAL A C 1
ATOM 663 O O . VAL A 1 90 ? 10.285 2.140 -10.002 1.00 74.62 90 VAL A O 1
ATOM 666 N N . GLU A 1 91 ? 11.882 1.166 -8.709 1.00 77.38 91 GLU A N 1
ATOM 667 C CA . GLU A 1 91 ? 12.992 1.402 -9.621 1.00 77.38 91 GLU A CA 1
ATOM 668 C C . GLU A 1 91 ? 12.732 0.682 -10.952 1.00 77.38 91 GLU A C 1
ATOM 670 O O . GLU A 1 91 ? 12.232 -0.447 -10.998 1.00 77.38 91 GLU A O 1
ATOM 675 N N . GLU A 1 92 ? 13.009 1.374 -12.058 1.00 77.00 92 GLU A N 1
ATOM 676 C CA . GLU A 1 92 ? 12.598 0.949 -13.397 1.00 77.00 92 GLU A CA 1
ATOM 677 C C . GLU A 1 92 ? 13.105 -0.453 -13.752 1.00 77.00 92 GLU A C 1
ATOM 679 O O . GLU A 1 92 ? 12.336 -1.265 -14.269 1.00 77.00 92 GLU A O 1
ATOM 684 N N . ALA A 1 93 ? 14.345 -0.762 -13.361 1.00 78.19 93 ALA A N 1
ATOM 685 C CA . ALA A 1 93 ? 15.001 -2.049 -13.579 1.00 78.19 93 ALA A CA 1
ATOM 686 C C . ALA A 1 93 ? 14.288 -3.245 -12.921 1.00 78.19 93 ALA A C 1
ATOM 688 O O . ALA A 1 93 ? 14.539 -4.391 -13.300 1.00 78.19 93 ALA A O 1
ATOM 689 N N . PHE A 1 94 ? 13.396 -2.996 -11.957 1.00 78.12 94 PHE A N 1
ATOM 690 C CA . PHE A 1 94 ? 12.665 -4.038 -11.240 1.00 78.12 94 PHE A CA 1
ATOM 691 C C . PHE A 1 94 ? 11.150 -4.029 -11.493 1.00 78.12 94 PHE A C 1
ATOM 693 O O . PHE A 1 94 ? 10.396 -4.830 -10.921 1.00 78.12 94 PHE A O 1
ATOM 700 N N . ARG A 1 95 ? 10.667 -3.157 -12.384 1.00 80.00 95 ARG A N 1
ATOM 701 C CA . ARG A 1 95 ? 9.257 -3.154 -12.787 1.00 80.00 95 ARG A CA 1
ATOM 702 C C . ARG A 1 95 ? 8.913 -4.448 -13.524 1.00 80.00 95 ARG A C 1
ATOM 704 O O . ARG A 1 95 ? 9.702 -4.993 -14.280 1.00 80.00 95 ARG A O 1
ATOM 711 N N . GLY A 1 96 ? 7.701 -4.953 -13.302 1.00 77.50 96 GLY A N 1
ATOM 712 C CA . GLY A 1 96 ? 7.233 -6.197 -13.928 1.00 77.50 96 GLY A CA 1
ATOM 713 C C . GLY A 1 96 ? 7.663 -7.488 -13.220 1.00 77.50 96 GLY A C 1
ATOM 714 O O . GLY A 1 96 ? 7.075 -8.527 -13.498 1.00 77.50 96 GLY A O 1
ATOM 715 N N . HIS A 1 97 ? 8.565 -7.425 -12.234 1.00 79.06 97 HIS A N 1
ATOM 716 C CA . HIS A 1 97 ? 9.010 -8.588 -11.447 1.00 79.06 97 HIS A CA 1
ATOM 717 C C . HIS A 1 97 ? 8.140 -8.891 -10.212 1.00 79.06 97 HIS A C 1
ATOM 719 O O . HIS A 1 97 ? 8.521 -9.647 -9.323 1.00 79.06 97 HIS A O 1
ATOM 725 N N . GLY A 1 98 ? 6.960 -8.274 -10.111 1.00 81.62 98 GLY A N 1
ATOM 726 C CA . GLY A 1 98 ? 6.035 -8.525 -9.002 1.00 81.62 98 GLY A CA 1
ATOM 727 C C . GLY A 1 98 ? 6.451 -7.927 -7.652 1.00 81.62 98 GLY A C 1
ATOM 728 O O . GLY A 1 98 ? 5.756 -8.170 -6.673 1.00 81.62 98 GLY A O 1
ATOM 729 N N . ILE A 1 99 ? 7.502 -7.100 -7.586 1.00 84.62 99 ILE A N 1
ATOM 730 C CA . ILE A 1 99 ? 7.957 -6.438 -6.345 1.00 84.62 99 ILE A CA 1
ATOM 731 C C . ILE A 1 99 ? 6.844 -5.628 -5.676 1.00 84.62 99 ILE A C 1
ATOM 733 O O . ILE A 1 99 ? 6.648 -5.729 -4.469 1.00 84.62 99 ILE A O 1
ATOM 737 N N . GLY A 1 100 ? 6.052 -4.899 -6.466 1.00 84.38 100 GLY A N 1
ATOM 738 C CA . GLY A 1 100 ? 4.878 -4.201 -5.944 1.00 84.38 100 GLY A CA 1
ATOM 739 C C . GLY A 1 100 ? 3.869 -5.139 -5.289 1.00 84.38 100 GLY A C 1
ATOM 740 O O . GLY A 1 100 ? 3.252 -4.780 -4.294 1.00 84.38 100 GLY A O 1
ATOM 741 N N . THR A 1 101 ? 3.688 -6.343 -5.838 1.00 85.06 101 THR A N 1
ATOM 742 C CA . THR A 1 101 ? 2.768 -7.343 -5.281 1.00 85.06 101 THR A CA 1
ATOM 743 C C . THR A 1 101 ? 3.319 -7.921 -3.984 1.00 85.06 101 THR A C 1
ATOM 745 O O . THR A 1 101 ? 2.549 -8.086 -3.045 1.00 85.06 101 THR A O 1
ATOM 748 N N . LEU A 1 102 ? 4.632 -8.161 -3.906 1.00 86.06 102 LEU A N 1
ATOM 749 C CA . LEU A 1 102 ? 5.299 -8.587 -2.677 1.00 86.06 102 LEU A CA 1
ATOM 750 C C . LEU A 1 102 ? 5.143 -7.539 -1.565 1.00 86.06 102 LEU A C 1
ATOM 752 O O . LEU A 1 102 ? 4.623 -7.859 -0.498 1.00 86.06 102 LEU A O 1
ATOM 756 N N . ALA A 1 103 ? 5.515 -6.282 -1.834 1.00 88.56 103 ALA A N 1
ATOM 757 C CA . ALA A 1 103 ? 5.403 -5.192 -0.864 1.00 88.56 103 ALA A CA 1
ATOM 758 C C . ALA A 1 103 ? 3.955 -4.992 -0.392 1.00 88.56 103 ALA A C 1
ATOM 760 O O . ALA A 1 103 ? 3.693 -4.869 0.802 1.00 88.56 103 ALA A O 1
ATOM 761 N N . ALA A 1 104 ? 2.999 -5.007 -1.324 1.00 88.94 104 ALA A N 1
ATOM 762 C CA . ALA A 1 104 ? 1.593 -4.845 -0.988 1.00 88.94 104 ALA A CA 1
ATOM 763 C C . ALA A 1 104 ? 1.025 -6.033 -0.205 1.00 88.94 104 ALA A C 1
ATOM 765 O O . ALA A 1 104 ? 0.216 -5.824 0.689 1.00 88.94 104 ALA A O 1
ATOM 766 N N . ALA A 1 105 ? 1.441 -7.268 -0.492 1.00 89.62 105 ALA A N 1
ATOM 767 C CA . ALA A 1 105 ? 0.996 -8.422 0.282 1.00 89.62 105 ALA A CA 1
ATOM 768 C C . ALA A 1 105 ? 1.458 -8.316 1.744 1.00 89.62 105 ALA A C 1
ATOM 770 O O . ALA A 1 105 ? 0.654 -8.536 2.644 1.00 89.62 105 ALA A O 1
ATOM 771 N N . VAL A 1 106 ? 2.703 -7.889 1.980 1.00 89.75 106 VAL A N 1
ATOM 772 C CA . VAL A 1 106 ? 3.218 -7.624 3.334 1.00 89.75 106 VAL A CA 1
ATOM 773 C C . VAL A 1 106 ? 2.445 -6.489 4.016 1.00 89.75 106 VAL A C 1
ATOM 775 O O . VAL A 1 106 ? 2.040 -6.636 5.167 1.00 89.75 106 VAL A O 1
ATOM 778 N N . ALA A 1 107 ? 2.161 -5.397 3.300 1.00 91.25 107 ALA A N 1
ATOM 779 C CA . ALA A 1 107 ? 1.338 -4.299 3.813 1.00 91.25 107 ALA A CA 1
ATOM 780 C C . ALA A 1 107 ? -0.064 -4.757 4.227 1.00 91.25 107 ALA A C 1
ATOM 782 O O . ALA A 1 107 ? -0.562 -4.372 5.282 1.00 91.25 107 ALA A O 1
ATOM 783 N N . ILE A 1 108 ? -0.702 -5.580 3.393 1.00 92.94 108 ILE A N 1
ATOM 784 C CA . ILE A 1 108 ? -2.048 -6.094 3.643 1.00 92.94 108 ILE A CA 1
ATOM 785 C C . ILE A 1 108 ? -2.045 -7.025 4.855 1.00 92.94 108 ILE A C 1
ATOM 787 O O . ILE A 1 108 ? -2.930 -6.905 5.695 1.00 92.94 108 ILE A O 1
ATOM 791 N N . GLU A 1 109 ? -1.062 -7.918 4.983 1.00 93.00 109 GLU A N 1
ATOM 792 C CA . GLU A 1 109 ? -0.954 -8.785 6.164 1.00 93.00 109 GLU A CA 1
ATOM 793 C C . GLU A 1 109 ? -0.755 -7.971 7.451 1.00 93.00 109 GLU A C 1
ATOM 795 O O . GLU A 1 109 ? -1.425 -8.230 8.451 1.00 93.00 109 GLU A O 1
ATOM 800 N N . TRP A 1 110 ? 0.070 -6.919 7.415 1.00 93.38 110 TRP A N 1
ATOM 801 C CA . TRP A 1 110 ? 0.200 -6.003 8.549 1.00 93.38 110 TRP A CA 1
ATOM 802 C C . TRP A 1 110 ? -1.127 -5.304 8.884 1.00 93.38 110 TRP A C 1
ATOM 804 O O . TRP A 1 110 ? -1.572 -5.357 10.030 1.00 93.38 110 TRP A O 1
ATOM 814 N N . LEU A 1 111 ? -1.822 -4.734 7.893 1.00 94.06 111 LEU A N 1
ATOM 815 C CA . LEU A 1 111 ? -3.123 -4.081 8.099 1.00 94.06 111 LEU A CA 1
ATOM 816 C C . LEU A 1 111 ? -4.196 -5.036 8.640 1.00 94.06 111 LEU A C 1
ATOM 818 O O . LEU A 1 111 ? -5.034 -4.630 9.442 1.00 94.06 111 LEU A O 1
ATOM 822 N N . ARG A 1 112 ? -4.180 -6.303 8.215 1.00 94.12 112 ARG A N 1
ATOM 823 C CA . ARG A 1 112 ? -5.114 -7.338 8.687 1.00 94.12 112 ARG A CA 1
ATOM 824 C C . ARG A 1 112 ? -4.803 -7.824 10.101 1.00 94.12 112 ARG A C 1
ATOM 826 O O . ARG A 1 112 ? -5.697 -8.349 10.758 1.00 94.12 112 ARG A O 1
ATOM 833 N N . SER A 1 113 ? -3.574 -7.631 10.580 1.00 94.12 113 SER A N 1
ATOM 834 C CA . SER A 1 113 ? -3.201 -7.921 11.971 1.00 94.12 113 SER A CA 1
ATOM 835 C C . SER A 1 113 ? -3.739 -6.889 12.974 1.00 94.12 113 SER A C 1
ATOM 837 O O . SER A 1 113 ? -3.832 -7.179 14.167 1.00 94.12 113 SER A O 1
ATOM 839 N N . LEU A 1 114 ? -4.120 -5.703 12.492 1.00 94.56 114 LEU A N 1
ATOM 840 C CA . LEU A 1 114 ? -4.688 -4.611 13.279 1.00 94.56 114 LEU A CA 1
ATOM 841 C C . LEU A 1 114 ? -6.228 -4.667 13.295 1.00 94.56 114 LEU A C 1
ATOM 843 O O . LEU A 1 114 ? -6.835 -5.358 12.464 1.00 94.56 114 LEU A O 1
ATOM 847 N N . PRO A 1 115 ? -6.893 -3.933 14.213 1.00 95.56 115 PRO A N 1
ATOM 848 C CA . PRO A 1 115 ? -8.337 -3.750 14.154 1.00 95.56 115 PRO A CA 1
ATOM 849 C C . PRO A 1 115 ? -8.782 -3.237 12.783 1.00 95.56 115 PRO A C 1
ATOM 851 O O . PRO A 1 115 ? -8.153 -2.361 12.182 1.00 95.56 115 PRO A O 1
ATOM 854 N N . SER A 1 116 ? -9.881 -3.810 12.295 1.00 96.25 116 SER A N 1
ATOM 855 C CA . SER A 1 116 ? -10.428 -3.471 10.989 1.00 96.25 116 SER A CA 1
ATOM 856 C C . SER A 1 116 ? -10.906 -2.022 10.974 1.00 96.25 116 SER A C 1
ATOM 858 O O . SER A 1 116 ? -11.742 -1.638 11.789 1.00 96.25 116 SER A O 1
ATOM 860 N N . VAL A 1 117 ? -10.418 -1.255 10.004 1.00 95.31 117 VAL A N 1
ATOM 861 C CA . VAL A 1 117 ? -10.799 0.142 9.750 1.00 95.31 117 VAL A CA 1
ATOM 862 C C . VAL A 1 117 ? -11.085 0.317 8.258 1.00 95.31 117 VAL A C 1
ATOM 864 O O . VAL A 1 117 ? -10.668 -0.527 7.456 1.00 95.31 117 VAL A O 1
ATOM 867 N N . PRO A 1 118 ? -11.796 1.370 7.837 1.00 94.81 118 PRO A N 1
ATOM 868 C CA . PRO A 1 118 ? -11.907 1.692 6.424 1.00 94.81 118 PRO A CA 1
ATOM 869 C C . PRO A 1 118 ? -10.537 1.945 5.788 1.00 94.81 118 PRO A C 1
ATOM 871 O O . PRO A 1 118 ? -9.684 2.650 6.330 1.00 94.81 118 PRO A O 1
ATOM 874 N N . LEU A 1 119 ? -10.347 1.409 4.586 1.00 91.88 119 LEU A N 1
ATOM 875 C CA . LEU A 1 119 ? -9.246 1.816 3.730 1.00 91.88 119 LEU A CA 1
ATOM 876 C C . LEU A 1 119 ? -9.545 3.219 3.192 1.00 91.88 119 LEU A C 1
ATOM 878 O O . LEU A 1 119 ? -10.590 3.453 2.576 1.00 91.88 119 LEU A O 1
ATOM 882 N N . SER A 1 120 ? -8.621 4.149 3.419 1.00 87.50 120 SER A N 1
ATOM 883 C CA . SER A 1 120 ? -8.684 5.484 2.848 1.00 87.50 120 SER A CA 1
ATOM 884 C C . SER A 1 120 ? -8.721 5.414 1.332 1.00 87.50 120 SER A C 1
ATOM 886 O O . SER A 1 120 ? -8.164 4.525 0.687 1.00 87.50 120 SER A O 1
ATOM 888 N N . ASN A 1 121 ? -9.405 6.395 0.766 1.00 80.25 121 ASN A N 1
ATOM 889 C CA . ASN A 1 121 ? -9.708 6.425 -0.642 1.00 80.25 121 ASN A CA 1
ATOM 890 C C . ASN A 1 121 ? -8.436 6.479 -1.508 1.00 80.25 121 ASN A C 1
ATOM 892 O O . ASN A 1 121 ? -7.660 7.429 -1.421 1.00 80.25 121 ASN A O 1
ATOM 896 N N . ILE A 1 122 ? -8.252 5.475 -2.366 1.00 80.62 122 ILE A N 1
ATOM 897 C CA . ILE A 1 122 ? -7.184 5.443 -3.370 1.00 80.62 122 ILE A CA 1
ATOM 898 C C . ILE A 1 122 ? -7.727 6.074 -4.650 1.00 80.62 122 ILE A C 1
ATOM 900 O O . ILE A 1 122 ? -8.740 5.622 -5.186 1.00 80.62 122 ILE A O 1
ATOM 904 N N . ILE A 1 123 ? -7.038 7.097 -5.148 1.00 76.12 123 ILE A N 1
ATOM 905 C CA . ILE A 1 123 ? -7.372 7.775 -6.402 1.00 76.12 123 ILE A CA 1
ATOM 906 C C . ILE A 1 123 ? -6.323 7.388 -7.441 1.00 76.12 123 ILE A C 1
ATOM 908 O O . ILE A 1 123 ? -5.121 7.508 -7.202 1.00 76.12 123 ILE A O 1
ATOM 912 N N . LEU A 1 124 ? -6.778 6.897 -8.591 1.00 72.81 124 LEU A N 1
ATOM 913 C CA . LEU A 1 124 ? -5.947 6.739 -9.780 1.00 72.81 124 LEU A CA 1
ATOM 914 C C . LEU A 1 124 ? -6.116 7.990 -10.627 1.00 72.81 124 LEU A C 1
ATOM 916 O O . LEU A 1 124 ? -7.039 8.060 -11.435 1.00 72.81 124 LEU A O 1
ATOM 920 N N . ALA A 1 125 ? -5.253 8.973 -10.382 1.00 64.81 125 ALA A N 1
ATOM 921 C CA . ALA A 1 125 ? -5.264 10.223 -11.119 1.00 64.81 125 ALA A CA 1
ATOM 922 C C . ALA A 1 125 ? -4.652 10.035 -12.526 1.00 64.81 125 ALA A C 1
ATOM 924 O O . ALA A 1 125 ? -3.752 9.197 -12.685 1.00 64.81 125 ALA A O 1
ATOM 925 N N . PRO A 1 126 ? -5.092 10.800 -13.540 1.00 62.53 126 PRO A N 1
ATOM 926 C CA . PRO A 1 126 ? -4.579 10.701 -14.911 1.00 62.53 126 PRO A CA 1
ATOM 927 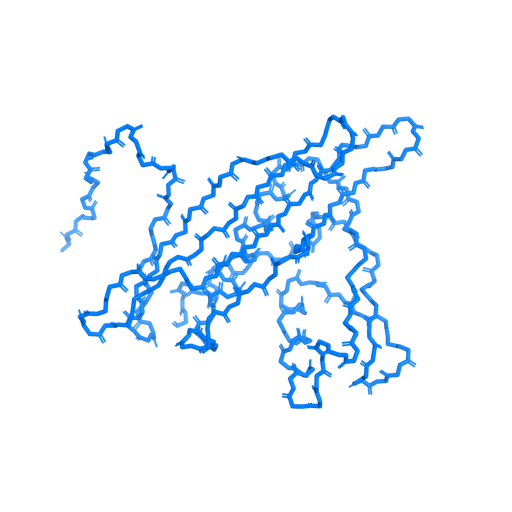C C . PRO A 1 126 ? -3.056 10.882 -15.015 1.00 62.53 126 PRO A C 1
ATOM 929 O O . PRO A 1 126 ? -2.403 10.248 -15.844 1.00 62.53 126 PRO A O 1
ATOM 932 N N . GLU A 1 127 ? -2.465 11.698 -14.139 1.00 67.56 127 GLU A N 1
ATOM 933 C CA . GLU A 1 127 ? -1.022 11.966 -14.090 1.00 67.56 127 GLU A CA 1
ATOM 934 C C . GLU A 1 127 ? -0.213 10.726 -13.674 1.00 67.56 127 GLU A C 1
ATOM 936 O O . GLU A 1 127 ? 0.928 10.537 -14.097 1.00 67.56 127 GLU A O 1
ATOM 941 N N . ASP A 1 128 ? -0.831 9.849 -12.882 1.00 61.69 128 ASP A N 1
ATOM 942 C CA . ASP A 1 128 ? -0.268 8.589 -12.403 1.00 61.69 128 ASP A CA 1
ATOM 943 C C . ASP A 1 128 ? -0.634 7.393 -13.299 1.00 61.69 128 ASP A C 1
ATOM 945 O O . ASP A 1 128 ? -0.018 6.315 -13.206 1.00 61.69 128 ASP A O 1
ATOM 949 N N . ALA A 1 129 ? -1.634 7.573 -14.165 1.00 64.50 129 ALA A N 1
ATOM 950 C CA . ALA A 1 129 ? -2.296 6.543 -14.949 1.00 64.50 129 ALA A CA 1
ATOM 951 C C . ALA A 1 129 ? -2.328 6.890 -16.449 1.00 64.50 129 ALA A C 1
ATOM 953 O O . ALA A 1 129 ? -3.386 7.098 -17.032 1.00 64.50 129 ALA A O 1
ATOM 954 N N . THR A 1 130 ? -1.155 6.906 -17.095 1.00 67.38 130 THR A N 1
ATOM 955 C CA . THR A 1 130 ? -1.056 7.040 -18.559 1.00 67.38 130 THR A CA 1
ATOM 956 C C . THR A 1 130 ? -1.856 5.941 -19.276 1.00 67.38 130 THR A C 1
ATOM 958 O O . THR A 1 130 ? -2.019 4.845 -18.726 1.00 67.38 130 THR A O 1
ATOM 961 N N . GLU A 1 131 ? -2.288 6.188 -20.521 1.00 66.06 131 GLU A N 1
ATOM 962 C CA . GLU A 1 131 ? -3.059 5.222 -21.336 1.00 66.06 131 GLU A CA 1
ATOM 963 C C . GLU A 1 131 ? -2.422 3.818 -21.343 1.00 66.06 131 GLU A C 1
ATOM 965 O O . GLU A 1 131 ? -3.097 2.807 -21.141 1.00 66.06 131 GLU A O 1
ATOM 970 N N . ASP A 1 132 ? -1.092 3.752 -21.454 1.00 67.81 132 ASP A N 1
ATOM 971 C CA . ASP A 1 132 ? -0.337 2.493 -21.479 1.00 67.81 132 ASP A CA 1
ATOM 972 C C . ASP A 1 132 ? -0.277 1.765 -20.127 1.00 67.81 132 ASP A C 1
ATOM 974 O O . ASP A 1 132 ? -0.011 0.558 -20.055 1.00 67.81 132 ASP A O 1
ATOM 978 N N . ASN A 1 133 ? -0.471 2.486 -19.021 1.00 73.75 133 ASN A N 1
ATOM 979 C CA . ASN A 1 133 ? -0.201 1.979 -17.681 1.00 73.75 133 ASN A CA 1
ATOM 980 C C . ASN A 1 133 ? -1.475 1.738 -16.854 1.00 73.75 133 ASN A C 1
ATOM 982 O O . ASN A 1 133 ? -1.445 0.888 -15.951 1.00 73.75 133 ASN A O 1
ATOM 986 N N . ILE A 1 134 ? -2.593 2.393 -17.185 1.00 72.75 134 ILE A N 1
ATOM 987 C CA . ILE A 1 134 ? -3.808 2.338 -16.367 1.00 72.75 134 ILE A CA 1
ATOM 988 C C . ILE A 1 134 ? -4.361 0.918 -16.247 1.00 72.75 134 ILE A C 1
ATOM 990 O O . ILE A 1 134 ? -4.679 0.466 -15.148 1.00 72.75 134 ILE A O 1
ATOM 994 N N . ALA A 1 135 ? -4.351 0.141 -17.334 1.00 75.88 135 ALA A N 1
ATOM 995 C CA . ALA A 1 135 ? -4.786 -1.254 -17.309 1.00 75.88 135 ALA A CA 1
ATOM 996 C C . ALA A 1 135 ? -3.898 -2.124 -16.397 1.00 75.88 135 ALA A C 1
ATOM 998 O O . ALA A 1 135 ? -4.374 -3.065 -15.757 1.00 75.88 135 ALA A O 1
ATOM 999 N N . ARG A 1 136 ? -2.596 -1.819 -16.311 1.00 76.75 136 ARG A N 1
ATOM 1000 C CA . ARG A 1 136 ? -1.655 -2.516 -15.422 1.00 76.75 136 ARG A CA 1
ATOM 1001 C C . ARG A 1 136 ? -1.872 -2.118 -13.963 1.00 76.75 136 ARG A C 1
ATOM 1003 O O . ARG A 1 136 ? -1.910 -3.014 -13.121 1.00 76.75 136 ARG A O 1
ATOM 1010 N N . ARG A 1 137 ? -2.025 -0.820 -13.664 1.00 77.44 137 ARG A N 1
ATOM 1011 C CA . ARG A 1 137 ? -2.320 -0.328 -12.303 1.00 77.44 137 ARG A CA 1
ATOM 1012 C C . ARG A 1 137 ? -3.670 -0.847 -11.817 1.00 77.44 137 ARG A C 1
ATOM 1014 O O . ARG A 1 137 ? -3.754 -1.367 -10.713 1.00 77.44 137 ARG A O 1
ATOM 1021 N N . ARG A 1 138 ? -4.689 -0.842 -12.675 1.00 77.50 138 ARG A N 1
ATOM 1022 C CA . ARG A 1 138 ? -5.998 -1.441 -12.394 1.00 77.50 138 ARG A CA 1
ATOM 1023 C C . ARG A 1 138 ? -5.871 -2.905 -11.976 1.00 77.50 138 ARG A C 1
ATOM 1025 O O . ARG A 1 138 ? -6.251 -3.257 -10.865 1.00 77.50 138 ARG A O 1
ATOM 1032 N N . ARG A 1 139 ? -5.236 -3.739 -12.810 1.00 80.19 139 ARG A N 1
ATOM 1033 C CA . ARG A 1 139 ? -5.005 -5.160 -12.487 1.00 80.19 139 ARG A CA 1
ATOM 1034 C C . ARG A 1 139 ? -4.186 -5.361 -11.212 1.00 80.19 139 ARG A C 1
ATOM 1036 O O . ARG A 1 139 ? -4.295 -6.409 -10.585 1.00 80.19 139 ARG A O 1
ATOM 1043 N N . PHE A 1 140 ? -3.317 -4.417 -10.865 1.00 82.31 140 PHE A N 1
ATOM 1044 C CA . PHE A 1 140 ? -2.533 -4.472 -9.637 1.00 82.31 140 PHE A CA 1
ATOM 1045 C C . PHE A 1 140 ? -3.421 -4.323 -8.397 1.00 82.31 140 PHE A C 1
ATOM 1047 O O . PHE A 1 140 ? -3.378 -5.196 -7.535 1.00 82.31 140 PHE A O 1
ATOM 1054 N N . TYR A 1 141 ? -4.265 -3.291 -8.344 1.00 84.75 141 TYR A N 1
ATOM 1055 C CA . TYR A 1 141 ? -5.170 -3.069 -7.213 1.00 84.75 141 TYR A CA 1
ATOM 1056 C C . TYR A 1 141 ? -6.322 -4.087 -7.162 1.00 84.75 141 TYR A C 1
ATOM 1058 O O . TYR A 1 141 ? -6.660 -4.570 -6.084 1.00 84.75 141 TYR A O 1
ATOM 1066 N N . GLU A 1 142 ? -6.866 -4.508 -8.310 1.00 85.88 142 GLU A N 1
ATOM 1067 C CA . GLU A 1 142 ? -7.927 -5.531 -8.366 1.00 85.88 142 GLU A CA 1
ATOM 1068 C C . GLU A 1 142 ? -7.481 -6.871 -7.757 1.00 85.88 142 GLU A C 1
ATOM 1070 O O . GLU A 1 142 ? -8.271 -7.554 -7.106 1.00 85.88 142 GLU A O 1
ATOM 1075 N N . LYS A 1 143 ? -6.199 -7.239 -7.897 1.00 84.94 143 LYS A N 1
ATOM 1076 C CA . LYS A 1 143 ? -5.631 -8.439 -7.253 1.00 84.94 143 LYS A CA 1
ATOM 1077 C C . LYS A 1 143 ? -5.649 -8.380 -5.725 1.00 84.94 143 LYS A C 1
ATOM 1079 O O . LYS A 1 143 ? -5.557 -9.432 -5.100 1.00 84.94 143 LYS A O 1
ATOM 1084 N N . MET A 1 144 ? -5.752 -7.183 -5.153 1.00 88.31 144 MET A N 1
ATOM 1085 C CA . MET A 1 144 ? -5.841 -6.945 -3.710 1.00 88.31 144 MET A CA 1
ATOM 1086 C C . MET A 1 144 ? -7.289 -6.869 -3.223 1.00 88.31 144 MET A C 1
ATOM 1088 O O . MET A 1 144 ? -7.528 -6.556 -2.062 1.00 88.31 144 MET A O 1
ATOM 1092 N N . GLY A 1 145 ? -8.266 -7.114 -4.101 1.00 88.62 145 GLY A N 1
ATOM 1093 C CA . GLY A 1 145 ? -9.687 -6.968 -3.790 1.00 88.62 145 GLY A CA 1
ATOM 1094 C C . GLY A 1 145 ? -10.212 -5.533 -3.905 1.00 88.62 145 GLY A C 1
ATOM 1095 O O . GLY A 1 145 ? -11.418 -5.331 -3.766 1.00 88.62 145 GLY A O 1
ATOM 1096 N N . ILE A 1 146 ? -9.355 -4.553 -4.217 1.00 88.69 146 ILE A N 1
ATOM 1097 C CA . ILE A 1 146 ? -9.749 -3.147 -4.359 1.00 88.69 146 ILE A CA 1
ATOM 1098 C C . ILE A 1 146 ? -10.528 -2.967 -5.662 1.00 88.69 146 ILE A C 1
ATOM 1100 O O . ILE A 1 146 ? -10.071 -3.342 -6.745 1.00 88.69 146 ILE A O 1
ATOM 1104 N N . ARG A 1 147 ? -11.714 -2.368 -5.556 1.00 86.25 147 ARG A N 1
ATOM 1105 C CA . ARG A 1 147 ? -12.594 -2.056 -6.689 1.00 86.25 147 ARG A CA 1
ATOM 1106 C C . ARG A 1 147 ? -12.631 -0.555 -6.903 1.00 86.25 147 ARG A C 1
ATOM 1108 O O . ARG A 1 147 ? -12.559 0.188 -5.934 1.00 86.25 147 ARG A O 1
ATOM 1115 N N . PHE A 1 148 ? -12.782 -0.119 -8.148 1.00 83.12 148 PHE A N 1
ATOM 1116 C CA . PHE A 1 148 ? -12.871 1.298 -8.494 1.00 83.12 148 PHE A CA 1
ATOM 1117 C C . PHE A 1 148 ? -14.243 1.632 -9.077 1.00 83.12 148 PHE A C 1
ATOM 1119 O O . PHE A 1 148 ? -14.746 0.905 -9.937 1.00 83.12 148 PHE A O 1
ATOM 1126 N N . SER A 1 149 ? -14.819 2.745 -8.625 1.00 81.44 149 SER A N 1
ATOM 1127 C CA . SER A 1 149 ? -15.853 3.482 -9.347 1.00 81.44 149 SER A CA 1
ATOM 1128 C C . SER A 1 149 ? -15.173 4.481 -10.277 1.00 81.44 149 SER A C 1
ATOM 1130 O O . SER A 1 149 ? -14.343 5.272 -9.830 1.00 81.44 149 SER A O 1
ATOM 1132 N N . TRP A 1 150 ? -15.508 4.435 -11.561 1.00 71.12 150 TRP A N 1
ATOM 1133 C CA . TRP A 1 150 ? -14.860 5.246 -12.588 1.00 71.12 150 TRP A CA 1
ATOM 1134 C C . TRP A 1 150 ? -15.686 6.492 -12.878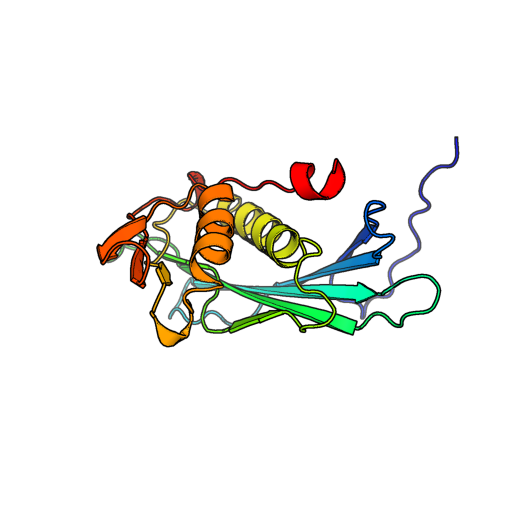 1.00 71.12 150 TRP A C 1
ATOM 1136 O O . TRP A 1 150 ? -16.896 6.388 -13.087 1.00 71.12 150 TRP A O 1
ATOM 1146 N N . VAL A 1 151 ? -15.026 7.650 -12.884 1.00 71.00 151 VAL A N 1
ATOM 1147 C CA . VAL A 1 151 ? -15.626 8.907 -13.356 1.00 71.00 151 VAL A CA 1
ATOM 1148 C C . VAL A 1 151 ? -15.609 8.914 -14.884 1.00 71.00 151 VAL A C 1
ATOM 1150 O O . VAL A 1 151 ? -16.627 9.181 -15.518 1.00 71.00 151 VAL A O 1
ATOM 1153 N N . GLU A 1 152 ? -14.477 8.508 -15.460 1.00 68.81 152 GLU A N 1
ATOM 1154 C CA . GLU A 1 152 ? -14.292 8.249 -16.884 1.00 68.81 152 GLU A CA 1
ATOM 1155 C C . GLU A 1 152 ? -13.494 6.946 -17.050 1.00 68.81 152 GLU A C 1
ATOM 1157 O O . GLU A 1 152 ? -12.445 6.744 -16.424 1.00 68.81 152 GLU A O 1
ATOM 1162 N N . GLU A 1 153 ? -14.035 6.008 -17.835 1.00 67.12 153 GLU A N 1
ATOM 1163 C CA . GLU A 1 153 ? -13.463 4.669 -17.973 1.00 67.12 153 GLU A CA 1
ATOM 1164 C C . GLU A 1 153 ? -12.057 4.744 -18.574 1.00 67.12 153 GLU A C 1
ATOM 1166 O O . GLU A 1 153 ? -11.870 5.191 -19.700 1.00 67.12 153 GLU A O 1
ATOM 1171 N N . GLY A 1 154 ? -11.060 4.277 -17.819 1.00 61.88 154 GLY A N 1
ATOM 1172 C CA . GLY A 1 154 ? -9.674 4.287 -18.281 1.00 61.88 154 GLY A CA 1
ATOM 1173 C C . GLY A 1 154 ? -8.951 5.626 -18.115 1.00 61.88 154 GLY A C 1
ATOM 1174 O O . GLY A 1 154 ? -7.833 5.735 -18.608 1.00 61.88 154 GLY A O 1
ATOM 1175 N N . VAL A 1 155 ? -9.530 6.588 -17.386 1.00 63.47 155 VAL A N 1
ATOM 1176 C CA . VAL A 1 155 ? -8.914 7.904 -17.136 1.00 63.47 155 VAL A CA 1
ATOM 1177 C C . VAL A 1 155 ? -8.782 8.187 -15.641 1.00 63.47 155 VAL A C 1
ATOM 1179 O O . VAL A 1 155 ? -7.674 8.398 -15.156 1.00 63.47 155 VAL A O 1
ATOM 1182 N N . GLU A 1 156 ? -9.884 8.120 -14.892 1.00 71.62 156 GLU A N 1
ATOM 1183 C CA . GLU A 1 156 ? -9.890 8.419 -13.458 1.00 71.62 156 GLU A CA 1
ATOM 1184 C C . GLU A 1 156 ? -10.803 7.455 -12.701 1.00 71.62 156 GLU A C 1
ATOM 1186 O O . GLU A 1 156 ? -11.984 7.268 -13.027 1.00 71.62 156 GLU A O 1
ATOM 1191 N N . GLY A 1 157 ? -10.238 6.832 -11.671 1.00 73.31 157 GLY A N 1
ATOM 1192 C CA . GLY A 1 157 ? -10.932 5.869 -10.831 1.00 73.31 157 GLY A CA 1
ATOM 1193 C C . GLY A 1 157 ? -10.751 6.187 -9.359 1.00 73.31 157 GLY A C 1
ATOM 1194 O O . GLY A 1 157 ? -9.635 6.413 -8.891 1.00 73.31 157 GLY A O 1
ATOM 1195 N N . GLN A 1 158 ? -11.848 6.103 -8.617 1.00 79.88 158 GLN A N 1
ATOM 1196 C CA . GLN A 1 158 ? -11.865 6.212 -7.168 1.00 79.88 158 GLN A CA 1
ATOM 1197 C C . GLN A 1 158 ? -12.130 4.842 -6.542 1.00 79.88 158 GLN A C 1
ATOM 1199 O O . GLN A 1 158 ? -13.074 4.155 -6.937 1.00 79.88 158 GLN A O 1
ATOM 1204 N N . ALA A 1 159 ? -11.311 4.424 -5.577 1.00 81.00 159 ALA A N 1
ATOM 1205 C CA . ALA A 1 159 ? -11.540 3.167 -4.882 1.00 81.00 159 ALA A CA 1
ATOM 1206 C C . ALA A 1 159 ? -12.886 3.197 -4.146 1.00 81.00 159 ALA A C 1
ATOM 1208 O O . ALA A 1 159 ? -13.219 4.131 -3.419 1.00 81.00 159 ALA A O 1
ATOM 1209 N N . THR A 1 160 ? -13.677 2.145 -4.333 1.00 85.69 160 THR A N 1
ATOM 1210 C CA . THR A 1 160 ? -14.885 1.939 -3.547 1.00 85.69 160 THR A CA 1
ATOM 1211 C C . THR A 1 160 ? -14.486 1.692 -2.102 1.00 85.69 160 THR A C 1
ATOM 1213 O O . THR A 1 160 ? -13.564 0.927 -1.818 1.00 85.69 160 THR A O 1
ATOM 1216 N N . ARG A 1 161 ? -15.210 2.333 -1.191 1.00 89.12 161 ARG A N 1
ATOM 1217 C CA . ARG A 1 161 ? -15.029 2.169 0.246 1.00 89.12 161 ARG A CA 1
ATOM 1218 C C . ARG A 1 161 ? -15.099 0.690 0.645 1.00 89.12 161 ARG A C 1
ATOM 1220 O O . ARG A 1 161 ? -16.055 0.001 0.295 1.00 89.12 161 ARG A O 1
ATOM 1227 N N . MET A 1 162 ? -14.098 0.235 1.391 1.00 93.62 162 MET A N 1
ATOM 1228 C CA . MET A 1 162 ? -13.970 -1.136 1.896 1.00 93.62 162 MET A CA 1
ATOM 1229 C C . MET A 1 162 ? -13.164 -1.153 3.199 1.00 93.62 162 MET A C 1
ATOM 1231 O O . MET A 1 162 ? -12.472 -0.176 3.498 1.00 93.62 162 MET A O 1
ATOM 1235 N N . ALA A 1 163 ? -13.240 -2.241 3.966 1.00 94.38 163 ALA A N 1
ATOM 1236 C CA . ALA A 1 163 ? -12.460 -2.397 5.189 1.00 94.38 163 ALA A CA 1
ATOM 1237 C C . ALA A 1 163 ? -11.075 -3.008 4.911 1.00 94.38 163 ALA A C 1
ATOM 1239 O O . ALA A 1 163 ? -10.888 -3.739 3.936 1.00 94.38 163 ALA A O 1
ATOM 1240 N N . THR A 1 164 ? -10.098 -2.768 5.790 1.00 95.00 164 THR A N 1
ATOM 1241 C CA . THR A 1 164 ? -8.756 -3.373 5.691 1.00 95.00 164 THR A CA 1
ATOM 1242 C C . THR A 1 164 ? -8.793 -4.900 5.721 1.00 95.00 164 THR A C 1
ATOM 1244 O O . THR A 1 164 ? -7.956 -5.545 5.094 1.00 95.00 164 THR A O 1
ATOM 1247 N N . HIS A 1 165 ? -9.774 -5.500 6.401 1.00 95.62 165 HIS A N 1
ATOM 1248 C CA . HIS A 1 165 ? -9.941 -6.957 6.458 1.00 95.62 165 HIS A CA 1
ATOM 1249 C C . HIS A 1 165 ? -10.526 -7.569 5.176 1.00 95.62 165 HIS A C 1
ATOM 1251 O O . HIS A 1 165 ? -10.379 -8.774 4.977 1.00 95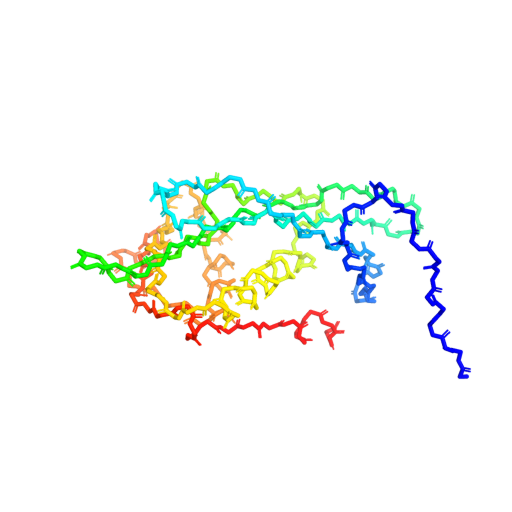.62 165 HIS A O 1
ATOM 1257 N N . ASP A 1 166 ? -11.099 -6.755 4.283 1.00 94.69 166 ASP A N 1
ATOM 1258 C CA . ASP A 1 166 ? -11.580 -7.191 2.963 1.00 94.69 166 ASP A CA 1
ATOM 1259 C C . ASP A 1 166 ? -10.454 -7.246 1.909 1.00 94.69 166 ASP A C 1
ATOM 1261 O O . ASP A 1 166 ? -10.671 -7.693 0.779 1.00 94.69 166 ASP A O 1
ATOM 1265 N N . LEU A 1 167 ? -9.247 -6.777 2.252 1.00 92.25 167 LEU A N 1
ATOM 1266 C CA . LEU A 1 167 ? -8.082 -6.822 1.371 1.00 92.25 167 LEU A CA 1
ATOM 1267 C C . LEU A 1 167 ? -7.579 -8.257 1.180 1.00 92.25 167 LEU A C 1
ATOM 1269 O O . LEU A 1 167 ? -7.485 -9.054 2.114 1.00 92.25 167 LEU A O 1
ATOM 1273 N N . VAL A 1 168 ? -7.175 -8.564 -0.051 1.00 91.06 168 VAL A N 1
ATOM 1274 C CA . VAL A 1 168 ? -6.644 -9.872 -0.441 1.00 91.06 168 VAL A CA 1
ATOM 1275 C C . VAL A 1 168 ? -5.123 -9.802 -0.534 1.00 91.06 168 VAL A C 1
ATOM 1277 O O . VAL A 1 168 ? -4.568 -9.246 -1.482 1.00 91.06 168 VAL A O 1
ATOM 1280 N N . ALA A 1 169 ? -4.429 -10.406 0.430 1.00 84.44 169 ALA A N 1
ATOM 1281 C CA . ALA A 1 169 ? -2.996 -10.654 0.317 1.00 84.44 169 ALA A CA 1
ATOM 1282 C C . ALA A 1 169 ? -2.760 -11.856 -0.603 1.00 84.44 169 ALA A C 1
ATOM 1284 O O . ALA A 1 169 ? -3.319 -12.932 -0.395 1.00 84.44 169 ALA A O 1
ATOM 1285 N N . ASN A 1 170 ? -1.925 -11.688 -1.629 1.00 73.94 170 ASN A N 1
ATOM 1286 C CA . ASN A 1 170 ? -1.650 -12.751 -2.597 1.00 73.94 170 ASN A CA 1
ATOM 1287 C C . ASN A 1 170 ? -0.156 -13.084 -2.676 1.00 73.94 170 ASN A C 1
ATOM 1289 O O . ASN A 1 170 ? 0.461 -13.027 -3.743 1.00 73.94 170 ASN A O 1
ATOM 1293 N N . LEU A 1 171 ? 0.421 -13.411 -1.517 1.00 68.94 171 LEU A N 1
ATOM 1294 C CA . LEU A 1 171 ? 1.842 -13.737 -1.375 1.00 68.94 171 LEU A CA 1
ATOM 1295 C C . LEU A 1 171 ? 2.181 -15.072 -2.063 1.00 68.94 171 LEU A C 1
ATOM 1297 O O . LEU A 1 171 ? 3.228 -15.192 -2.693 1.00 68.94 171 LEU A O 1
ATOM 1301 N N . SER A 1 172 ? 1.246 -16.030 -2.066 1.00 65.50 172 SER A N 1
ATOM 1302 C CA . SER A 1 172 ? 1.372 -17.293 -2.807 1.00 65.50 172 SER A CA 1
ATOM 1303 C C . SER A 1 172 ? 1.487 -17.076 -4.314 1.00 65.50 172 SER A C 1
AT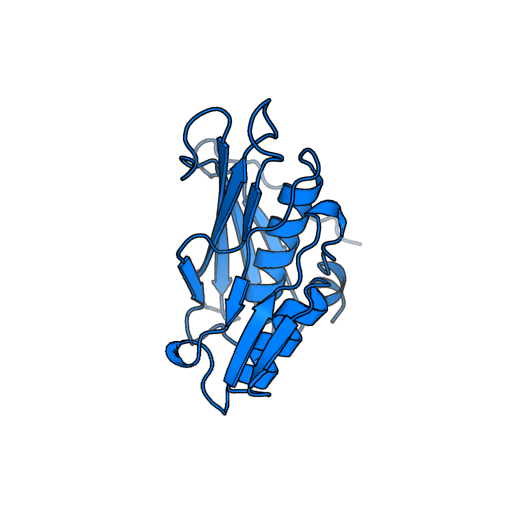OM 1305 O O . SER A 1 172 ? 2.326 -17.707 -4.942 1.00 65.50 172 SER A O 1
ATOM 1307 N N . SER A 1 173 ? 0.765 -16.119 -4.914 1.00 64.19 173 SER A N 1
ATOM 1308 C CA . SER A 1 173 ? 0.962 -15.809 -6.340 1.00 64.19 173 SER A CA 1
ATOM 1309 C C . SER A 1 173 ? 2.351 -15.267 -6.672 1.00 64.19 173 SER A C 1
ATOM 1311 O O . SER A 1 173 ? 2.743 -15.323 -7.837 1.00 64.19 173 SER A O 1
ATOM 1313 N N . TRP A 1 174 ? 3.071 -14.730 -5.685 1.00 62.19 174 TRP A N 1
ATOM 1314 C CA . TRP A 1 174 ? 4.464 -14.336 -5.847 1.00 62.19 174 TRP A CA 1
ATOM 1315 C C . TRP A 1 174 ? 5.416 -15.494 -5.549 1.00 62.19 174 TRP A C 1
ATOM 1317 O O . TRP A 1 174 ? 6.437 -15.564 -6.195 1.00 62.19 174 TRP A O 1
ATOM 1327 N N . LEU A 1 175 ? 5.098 -16.431 -4.649 1.00 62.03 175 LEU A N 1
ATOM 1328 C CA . LEU A 1 175 ? 5.967 -17.581 -4.348 1.00 62.03 175 LEU A CA 1
ATOM 1329 C C . LEU A 1 175 ? 5.832 -18.745 -5.347 1.00 62.03 175 LEU A C 1
ATOM 1331 O O . LEU A 1 175 ? 6.820 -19.409 -5.649 1.00 62.03 175 LEU A O 1
ATOM 1335 N N . GLU A 1 176 ? 4.626 -18.996 -5.857 1.00 54.34 176 GLU A N 1
ATOM 1336 C CA . GLU A 1 176 ? 4.267 -20.196 -6.634 1.00 54.34 176 GLU A CA 1
ATOM 1337 C C . GLU A 1 176 ? 4.326 -20.003 -8.152 1.00 54.34 176 GLU A C 1
ATOM 1339 O O . GLU A 1 176 ? 4.113 -20.956 -8.905 1.00 54.34 176 GLU A O 1
ATOM 1344 N N . ARG A 1 177 ? 4.547 -18.776 -8.629 1.00 49.31 177 ARG A N 1
ATOM 1345 C CA . ARG A 1 177 ? 4.560 -18.499 -10.065 1.00 49.31 177 ARG A CA 1
ATOM 1346 C C . ARG A 1 177 ? 5.896 -18.793 -10.670 1.00 49.31 177 ARG A C 1
ATOM 1348 O O . ARG A 1 177 ? 6.873 -18.216 -10.193 1.00 49.31 177 ARG A O 1
#

Sequence (177 aa):
MTDPQTMPHSPDEPDGVMFEHVRSGLRASVTVESIGSSFPDDGQAIAITVRAAHPPDGDMATAMMLKVDWQAPNDFDEGAALLGAGRIEVEEAFRGHGIGTLAAAVAIEWLRSLPSVPLSNIILAPEDATEDNIARRRRFYEKMGIRFSWVEEGVEGQATRMATHDLVANLSSWLER

InterPro domains:
  IPR000182 GNAT domain [PF00583] (86-145)
  IPR016181 Acyl-CoA N-acyltransferase [SSF55729] (85-145)